Protein AF-A0A1X1QJI9-F1 (afdb_monomer_lite)

Foldseek 3Di:
DCDADPQSDGPLLVCLLVVVQVSNVVCVVVPNAQAATNQQDTSLLSNLQPLVSNLVVLVSVHDQQTATPVRHGSLNSSVVYPHVVSNVSVLVSQQPPPDPDDDPPGDPVVVVVVD

Sequence (115 aa):
MDETDLGGQTTLMQACFFNLQKMATILLEKGAHPLQDNDGRTALMFSFNYTDILVQLLRMKVNVKYKSKDGKTPLMVAFSCENPIAVYCLLAYGTIDISDEGDETSLLESRKQLD

Secondary structure (DSSP, 8-state):
---B-TT--BHHHHHHHTT-HHHHHHHHHTT----B-TTS-BHHHHTTT-HHHHHHHHHTT----PPPTT---HHHHHTTSS-HHHHHHHHHHHH----SS----SSSSTTTT--

Structure (mmCIF, N/CA/C/O backbone):
data_AF-A0A1X1QJI9-F1
#
_entry.id   AF-A0A1X1QJI9-F1
#
loop_
_atom_site.group_PDB
_atom_site.id
_atom_site.type_symbol
_atom_site.label_atom_id
_atom_site.label_alt_id
_atom_site.label_comp_id
_atom_site.label_asym_id
_atom_site.label_entity_id
_atom_site.label_seq_id
_atom_site.pdbx_PDB_ins_code
_atom_site.Cartn_x
_atom_site.Cartn_y
_atom_site.Cartn_z
_atom_site.occupancy
_atom_site.B_iso_or_equiv
_atom_site.auth_seq_id
_atom_site.auth_comp_id
_atom_site.auth_asym_id
_atom_site.auth_atom_id
_atom_site.pdbx_PDB_model_num
ATOM 1 N N . MET A 1 1 ? -16.756 6.262 4.512 1.00 72.19 1 MET A N 1
ATOM 2 C CA . MET A 1 1 ? -15.432 5.755 4.941 1.00 72.19 1 MET A CA 1
ATOM 3 C C . MET A 1 1 ? -14.452 5.690 3.781 1.00 72.19 1 MET A C 1
ATOM 5 O O . MET A 1 1 ? -13.269 5.887 4.007 1.00 72.19 1 MET A O 1
ATOM 9 N N . ASP A 1 2 ? -14.945 5.507 2.555 1.00 85.38 2 ASP A N 1
ATOM 10 C CA . ASP A 1 2 ? -14.125 5.519 1.340 1.00 85.38 2 ASP A CA 1
ATOM 11 C C . ASP A 1 2 ? -14.144 6.875 0.618 1.00 85.38 2 ASP A C 1
ATOM 13 O O . ASP A 1 2 ? -14.058 6.939 -0.604 1.00 85.38 2 ASP A O 1
ATOM 17 N N . GLU A 1 3 ? -14.304 7.970 1.366 1.00 91.44 3 GLU A N 1
ATOM 18 C CA . GLU A 1 3 ? -14.138 9.303 0.786 1.00 91.44 3 GLU A CA 1
ATOM 19 C C . GLU A 1 3 ? -12.681 9.493 0.369 1.00 91.44 3 GLU A C 1
ATOM 21 O O . GLU A 1 3 ? -11.758 9.009 1.034 1.00 91.44 3 GLU A O 1
ATOM 26 N N . THR A 1 4 ? -12.491 10.198 -0.741 1.00 95.25 4 THR A N 1
ATOM 27 C CA . THR A 1 4 ? -11.182 10.439 -1.334 1.00 95.25 4 THR A CA 1
ATOM 28 C C . THR A 1 4 ? -10.877 11.925 -1.408 1.00 95.25 4 THR A C 1
ATOM 30 O O . THR A 1 4 ? -11.779 12.741 -1.602 1.00 95.25 4 THR A O 1
ATOM 33 N N . ASP A 1 5 ? -9.598 12.277 -1.319 1.00 94.31 5 ASP A N 1
ATOM 34 C CA . ASP A 1 5 ? -9.136 13.628 -1.642 1.00 94.31 5 ASP A CA 1
ATOM 35 C C . 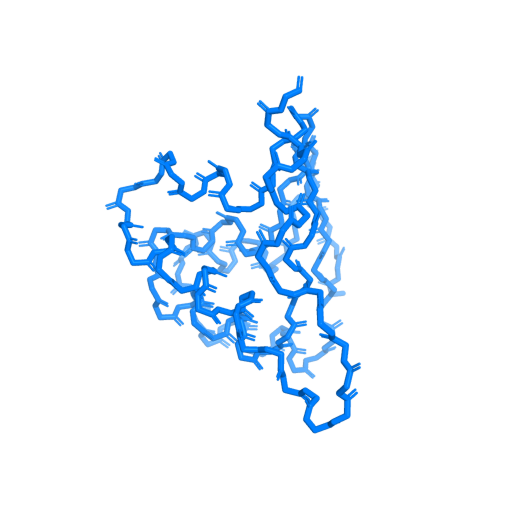ASP A 1 5 ? -9.123 13.898 -3.167 1.00 94.31 5 ASP A C 1
ATOM 37 O O . ASP A 1 5 ? -9.553 13.073 -3.977 1.00 94.31 5 ASP A O 1
ATOM 41 N N . LEU A 1 6 ? -8.607 15.065 -3.578 1.00 96.44 6 LEU A N 1
ATOM 42 C CA . LEU A 1 6 ? -8.466 15.440 -4.996 1.00 96.44 6 LEU A CA 1
ATOM 43 C C . LEU A 1 6 ? -7.548 14.494 -5.790 1.00 96.44 6 LEU A C 1
ATOM 45 O O . LEU A 1 6 ? -7.631 14.442 -7.018 1.00 96.44 6 LEU A O 1
ATOM 49 N N . GLY A 1 7 ? -6.671 13.761 -5.103 1.00 95.00 7 GLY A N 1
ATOM 50 C CA . GLY A 1 7 ? -5.797 12.738 -5.664 1.00 95.00 7 GLY A CA 1
ATOM 51 C C . GLY A 1 7 ? -6.426 11.345 -5.694 1.00 95.00 7 GLY A C 1
ATOM 52 O O . GLY A 1 7 ? -5.751 10.400 -6.096 1.00 95.00 7 GLY A O 1
ATOM 53 N N . GLY A 1 8 ? -7.686 11.186 -5.281 1.00 96.00 8 GLY A N 1
ATOM 54 C CA . GLY A 1 8 ? -8.330 9.877 -5.179 1.00 96.00 8 GLY A CA 1
ATOM 55 C C . GLY A 1 8 ? -7.860 9.065 -3.965 1.00 96.00 8 GLY A C 1
ATOM 56 O O . GLY A 1 8 ? -8.192 7.886 -3.856 1.00 96.00 8 GLY A O 1
ATOM 57 N N . GLN A 1 9 ? -7.087 9.653 -3.047 1.00 96.44 9 GLN A N 1
ATOM 58 C CA . GLN A 1 9 ? -6.543 8.912 -1.914 1.00 96.44 9 GLN A CA 1
ATOM 59 C C . GLN A 1 9 ? -7.578 8.775 -0.800 1.00 96.44 9 GLN A C 1
ATOM 61 O O . GLN A 1 9 ? -8.122 9.770 -0.321 1.00 96.44 9 GLN A O 1
ATOM 66 N N . THR A 1 10 ? -7.821 7.541 -0.359 1.00 96.19 10 THR A N 1
ATOM 67 C CA . THR A 1 10 ? -8.712 7.253 0.772 1.00 96.19 10 THR A CA 1
ATOM 68 C C . THR A 1 10 ? -8.007 7.459 2.111 1.00 96.19 10 THR A C 1
ATOM 70 O O . THR A 1 10 ? -6.776 7.438 2.209 1.00 96.19 10 THR A O 1
ATOM 73 N N . THR A 1 11 ? -8.781 7.547 3.195 1.00 96.31 11 THR A N 1
ATOM 74 C CA . THR A 1 11 ? -8.225 7.557 4.560 1.00 96.31 11 THR A CA 1
ATOM 75 C C . THR A 1 11 ? -7.365 6.319 4.849 1.00 96.31 11 THR A C 1
ATOM 77 O O . THR A 1 11 ? -6.364 6.418 5.558 1.00 96.31 11 THR A O 1
ATOM 80 N N . LEU A 1 12 ? -7.705 5.159 4.271 1.00 95.94 12 LEU A N 1
ATOM 81 C CA . LEU A 1 12 ? -6.910 3.938 4.415 1.00 95.94 12 LEU A CA 1
ATOM 82 C C . LEU A 1 12 ? -5.539 4.069 3.732 1.00 95.94 12 LEU A C 1
ATOM 84 O O . LEU A 1 12 ? -4.541 3.650 4.312 1.00 95.94 12 LEU A O 1
ATOM 88 N N . MET A 1 13 ? -5.463 4.687 2.549 1.00 96.44 13 MET A N 1
ATOM 89 C CA . MET A 1 13 ? -4.181 4.940 1.871 1.00 96.44 13 MET A CA 1
ATOM 90 C C . MET A 1 13 ? -3.290 5.873 2.686 1.00 96.44 13 MET A C 1
ATOM 92 O O . MET A 1 13 ? -2.118 5.561 2.889 1.00 96.44 13 MET A O 1
ATOM 96 N N . GLN A 1 14 ? -3.858 6.953 3.230 1.00 96.25 14 GLN A N 1
ATOM 97 C CA . GLN A 1 14 ? -3.123 7.870 4.106 1.00 96.25 14 GLN A CA 1
ATOM 98 C C . GLN A 1 14 ? -2.605 7.148 5.357 1.00 96.25 14 GLN A C 1
ATOM 100 O O . GLN A 1 14 ? -1.439 7.289 5.722 1.00 96.25 14 GLN A O 1
ATOM 105 N N . ALA A 1 15 ? -3.429 6.301 5.986 1.00 95.69 15 ALA A N 1
ATOM 106 C CA . ALA A 1 15 ? -2.989 5.493 7.121 1.00 95.69 15 ALA A CA 1
ATOM 107 C C . ALA A 1 15 ? -1.813 4.566 6.760 1.00 95.69 15 ALA A C 1
ATOM 109 O O . ALA A 1 15 ? -0.904 4.398 7.570 1.00 95.69 15 ALA A O 1
ATOM 110 N N . CYS A 1 16 ? -1.794 4.007 5.549 1.00 95.94 16 CYS A N 1
ATOM 111 C CA . CYS A 1 16 ? -0.692 3.175 5.062 1.00 95.94 16 CYS A CA 1
ATOM 112 C C . CYS A 1 16 ? 0.581 3.981 4.805 1.00 95.94 16 CYS A C 1
ATOM 114 O O . CYS A 1 16 ? 1.654 3.589 5.261 1.00 95.94 16 CYS A O 1
ATOM 116 N N . PHE A 1 17 ? 0.444 5.132 4.147 1.00 95.25 17 PHE A N 1
ATOM 117 C CA . PHE A 1 17 ? 1.551 6.029 3.832 1.00 95.25 17 PHE A CA 1
ATOM 118 C C . PHE A 1 17 ? 2.235 6.591 5.087 1.00 95.25 17 PHE A C 1
ATOM 120 O O . PHE A 1 17 ? 3.456 6.701 5.126 1.00 95.25 17 PHE A O 1
ATOM 127 N N . PHE A 1 18 ? 1.468 6.892 6.138 1.00 95.56 18 PHE A N 1
ATOM 128 C CA . PHE A 1 18 ? 1.994 7.392 7.414 1.00 95.56 18 PHE A CA 1
ATOM 129 C C . PHE A 1 18 ? 2.289 6.288 8.450 1.00 95.56 18 PHE A C 1
ATOM 131 O O . PHE A 1 18 ? 2.546 6.602 9.612 1.00 95.56 18 PHE A O 1
ATOM 138 N N . ASN A 1 19 ? 2.245 5.003 8.068 1.00 95.44 19 ASN A N 1
ATOM 139 C CA . ASN A 1 19 ? 2.458 3.849 8.960 1.00 95.44 19 ASN A CA 1
ATOM 140 C C . ASN A 1 19 ? 1.557 3.842 10.221 1.00 95.44 19 ASN A C 1
ATOM 142 O O . ASN A 1 19 ? 1.963 3.467 11.323 1.00 95.44 19 ASN A O 1
ATOM 146 N N . LEU A 1 20 ? 0.298 4.255 10.076 1.00 96.44 20 LEU A N 1
ATOM 147 C CA . LEU A 1 20 ? -0.694 4.307 11.150 1.00 96.44 20 LEU A CA 1
ATOM 148 C C . LEU A 1 20 ? -1.432 2.964 11.283 1.00 96.44 20 LEU A C 1
ATOM 150 O O . LEU A 1 20 ? -2.638 2.884 11.051 1.00 96.44 20 LEU A O 1
ATOM 154 N N . GLN A 1 21 ? -0.719 1.911 11.694 1.00 93.75 21 GLN A N 1
ATOM 155 C CA . GLN A 1 21 ? -1.232 0.528 11.799 1.00 93.75 21 GLN A CA 1
ATOM 156 C C . GLN A 1 21 ? -2.602 0.419 12.474 1.00 93.75 21 GLN A C 1
ATOM 158 O O . GLN A 1 21 ? -3.539 -0.125 11.898 1.00 93.75 21 GLN A O 1
ATOM 163 N N . LYS A 1 22 ? -2.749 1.003 13.672 1.00 95.25 22 LYS A N 1
ATOM 164 C CA . LYS A 1 22 ? -4.013 0.962 14.429 1.00 95.25 22 LYS A CA 1
ATOM 165 C C . LYS A 1 22 ? -5.168 1.609 13.666 1.00 95.25 22 LYS A C 1
ATOM 167 O O . LYS A 1 22 ? -6.285 1.106 13.706 1.00 95.25 22 LYS A O 1
ATOM 172 N N . MET A 1 23 ? -4.899 2.715 12.971 1.00 95.56 23 MET A N 1
ATOM 173 C CA . MET A 1 23 ? -5.906 3.390 12.156 1.00 95.56 23 MET A CA 1
ATOM 174 C C . MET A 1 23 ? -6.294 2.515 10.963 1.00 95.56 23 MET A C 1
ATOM 176 O O . MET A 1 23 ? -7.480 2.330 10.711 1.00 95.56 23 MET A O 1
ATOM 180 N N . ALA A 1 24 ? -5.314 1.919 10.277 1.00 94.44 24 ALA A N 1
ATOM 181 C CA . ALA A 1 24 ? -5.575 0.984 9.187 1.00 94.44 24 ALA A CA 1
ATOM 182 C C . ALA A 1 24 ? -6.414 -0.221 9.651 1.00 94.44 24 ALA A C 1
ATOM 184 O O . ALA A 1 24 ? -7.343 -0.604 8.944 1.00 94.44 24 ALA A O 1
ATOM 185 N N . THR A 1 25 ? -6.167 -0.761 10.856 1.00 92.81 25 THR A N 1
ATOM 186 C CA . THR A 1 25 ? -6.997 -1.831 11.445 1.00 92.81 25 THR A CA 1
ATOM 187 C C . THR A 1 25 ? -8.444 -1.390 11.574 1.00 92.81 25 THR A C 1
ATOM 189 O O . THR A 1 25 ? -9.332 -2.033 11.027 1.00 92.81 25 THR A O 1
ATOM 192 N N . ILE A 1 26 ? -8.672 -0.264 12.255 1.00 94.94 26 ILE A N 1
ATOM 193 C CA . ILE A 1 26 ? -10.016 0.243 12.544 1.00 94.94 26 ILE A CA 1
ATOM 194 C C . ILE A 1 26 ? -10.775 0.521 11.244 1.00 94.94 26 ILE A C 1
ATOM 196 O O . ILE A 1 26 ? -11.965 0.231 11.144 1.00 94.94 26 ILE A O 1
ATOM 200 N N . LEU A 1 27 ? -10.095 1.079 10.240 1.00 94.25 27 LEU A N 1
ATOM 201 C CA . LEU A 1 27 ? -10.689 1.341 8.933 1.00 94.25 27 LEU A CA 1
ATOM 202 C C . LEU A 1 27 ? -11.091 0.036 8.237 1.00 94.25 27 LEU A C 1
ATOM 204 O O . LEU A 1 27 ? -12.215 -0.071 7.763 1.00 94.25 27 LEU A O 1
ATOM 208 N N . LEU A 1 28 ? -10.232 -0.981 8.212 1.00 91.50 28 LEU A N 1
ATOM 209 C CA . LEU A 1 28 ? -10.572 -2.270 7.597 1.00 91.50 28 LEU A CA 1
ATOM 210 C C . LEU A 1 28 ? -11.701 -2.987 8.349 1.00 91.50 28 LEU A C 1
ATOM 212 O O . LEU A 1 28 ? -12.627 -3.486 7.716 1.00 91.50 28 LEU A O 1
ATOM 216 N N . GLU A 1 29 ? -11.680 -2.982 9.683 1.00 91.44 29 GLU A N 1
ATOM 217 C CA . GLU A 1 29 ? -12.739 -3.563 10.525 1.00 91.44 29 GLU A CA 1
ATOM 218 C C . GLU A 1 29 ? -14.099 -2.893 10.308 1.00 91.44 29 GLU A C 1
ATOM 220 O O . GLU A 1 29 ? -15.140 -3.541 10.398 1.00 91.44 29 GLU A O 1
ATOM 225 N N . LYS A 1 30 ? -14.105 -1.597 9.981 1.00 93.31 30 LYS A N 1
ATOM 226 C CA . LYS A 1 30 ? -15.324 -0.863 9.632 1.00 93.31 30 LYS A CA 1
ATOM 227 C C . LYS A 1 30 ? -15.757 -1.037 8.170 1.00 93.31 30 LYS A C 1
ATOM 229 O O . LYS A 1 30 ? -16.736 -0.411 7.766 1.00 93.31 30 LYS A O 1
ATOM 234 N N . GLY A 1 31 ? -15.044 -1.846 7.383 1.00 89.81 31 GLY A N 1
ATOM 235 C CA . GLY A 1 31 ? -15.366 -2.138 5.985 1.00 89.81 31 GLY A CA 1
ATOM 236 C C . GLY A 1 31 ? -14.754 -1.176 4.965 1.00 89.81 31 GLY A C 1
ATOM 237 O O . GLY A 1 31 ? -15.410 -0.859 3.978 1.00 89.81 31 GLY A O 1
ATOM 238 N N . ALA A 1 32 ? -13.537 -0.667 5.196 1.00 91.75 32 ALA A N 1
ATOM 239 C CA . ALA A 1 32 ? -12.867 0.201 4.224 1.00 91.75 32 ALA A CA 1
ATOM 240 C C . ALA A 1 32 ? -12.508 -0.601 2.979 1.00 91.75 32 ALA A C 1
ATOM 242 O O . ALA A 1 32 ? -11.866 -1.653 3.070 1.00 91.75 32 ALA A O 1
ATOM 243 N N . HIS A 1 33 ? -12.886 -0.086 1.816 1.00 87.31 33 HIS A N 1
ATOM 244 C CA . HIS A 1 33 ? -12.622 -0.761 0.559 1.00 87.31 33 HIS A CA 1
ATOM 245 C C . HIS A 1 33 ? -11.193 -0.452 0.083 1.00 87.31 33 HIS A C 1
ATOM 247 O O . HIS A 1 33 ? -10.743 0.698 0.147 1.00 87.31 33 HIS A O 1
ATOM 253 N N . PRO A 1 34 ? -10.455 -1.449 -0.437 1.00 83.31 34 PRO A N 1
ATOM 254 C CA . PRO A 1 34 ? -9.125 -1.246 -1.002 1.00 83.31 34 PRO A CA 1
ATOM 255 C C . PRO A 1 34 ? -9.234 -0.630 -2.409 1.00 83.31 34 PRO A C 1
ATOM 257 O O . PRO A 1 34 ? -8.963 -1.294 -3.409 1.00 83.31 34 PRO A O 1
ATOM 260 N N . LEU A 1 35 ? -9.682 0.627 -2.475 1.00 93.00 35 LEU A N 1
ATOM 261 C CA . LEU A 1 35 ? -9.829 1.406 -3.707 1.00 93.00 35 LEU A CA 1
ATOM 262 C C . LEU A 1 35 ? -8.470 1.756 -4.335 1.00 93.00 35 LEU A C 1
ATOM 264 O O . LEU A 1 35 ? -7.417 1.545 -3.726 1.00 93.00 35 LEU A O 1
ATOM 268 N N . GLN A 1 36 ? -8.511 2.302 -5.552 1.00 94.94 36 GLN A N 1
ATOM 269 C CA . GLN A 1 36 ? -7.360 2.862 -6.256 1.00 94.94 36 GLN A CA 1
ATOM 270 C C . GLN A 1 36 ? -7.401 4.395 -6.229 1.00 94.94 36 GLN A C 1
ATOM 272 O O . GLN A 1 36 ? -8.474 4.975 -6.379 1.00 94.94 36 GLN A O 1
ATOM 277 N N . ASP A 1 37 ? -6.242 5.030 -6.054 1.00 96.50 37 ASP A N 1
ATOM 278 C CA . ASP A 1 37 ? -6.084 6.476 -6.208 1.00 96.50 37 ASP A CA 1
ATOM 279 C C . ASP A 1 37 ? -6.064 6.882 -7.692 1.00 96.50 37 ASP A C 1
ATOM 281 O O . ASP A 1 37 ? -6.168 6.051 -8.605 1.00 96.50 37 ASP A O 1
ATOM 285 N N . ASN A 1 38 ? -5.875 8.175 -7.954 1.00 97.19 38 ASN A N 1
ATOM 286 C CA . ASN A 1 38 ? -5.754 8.686 -9.314 1.00 97.19 38 ASN A CA 1
ATOM 287 C C . ASN A 1 38 ? -4.49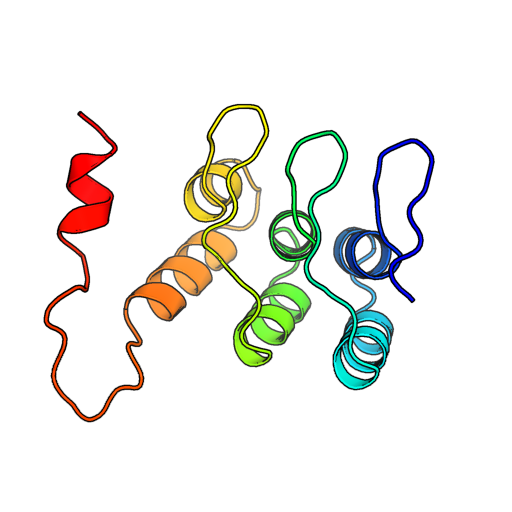9 8.191 -10.045 1.00 97.19 38 ASN A C 1
ATOM 289 O O . ASN A 1 38 ? -4.415 8.430 -11.239 1.00 97.19 38 ASN A O 1
ATOM 293 N N . ASP A 1 39 ? -3.557 7.498 -9.412 1.00 95.56 39 ASP A N 1
ATOM 294 C CA . ASP A 1 39 ? -2.416 6.842 -10.064 1.00 95.56 39 ASP A CA 1
ATOM 295 C C . ASP A 1 39 ? -2.636 5.324 -10.207 1.00 95.56 39 ASP A C 1
ATOM 297 O O . ASP A 1 39 ? -1.763 4.586 -10.675 1.00 95.56 39 ASP A O 1
ATOM 301 N N . GLY A 1 40 ? -3.815 4.825 -9.827 1.00 95.00 40 GLY A N 1
ATOM 302 C CA . GLY A 1 40 ? -4.132 3.401 -9.811 1.00 95.00 40 GLY A CA 1
ATOM 303 C C . GLY A 1 40 ? -3.502 2.648 -8.630 1.00 95.00 40 GLY A C 1
ATOM 304 O O . GLY A 1 40 ? -3.461 1.415 -8.638 1.00 95.00 40 GLY A O 1
ATOM 305 N N . ARG A 1 41 ? -2.974 3.339 -7.620 1.00 95.19 41 ARG A N 1
ATOM 306 C CA . ARG A 1 41 ? -2.339 2.721 -6.450 1.00 95.19 41 ARG A CA 1
ATOM 307 C C . ARG A 1 41 ? -3.358 2.419 -5.368 1.00 95.19 41 ARG A C 1
ATOM 309 O O . ARG A 1 41 ? -4.278 3.190 -5.130 1.00 95.19 41 ARG A O 1
ATOM 316 N N . THR A 1 42 ? -3.163 1.305 -4.678 1.00 95.56 42 THR A N 1
ATOM 317 C CA . THR A 1 42 ? -4.008 0.876 -3.558 1.00 95.56 42 THR A CA 1
ATOM 318 C C . THR A 1 42 ? -3.320 1.117 -2.224 1.00 95.56 42 THR A C 1
ATOM 320 O O . THR A 1 42 ? -2.104 1.293 -2.168 1.00 95.56 42 THR A O 1
ATOM 323 N N . ALA A 1 43 ? -4.072 1.029 -1.124 1.00 95.56 43 ALA A N 1
ATOM 324 C CA . ALA A 1 43 ? -3.525 1.100 0.234 1.00 95.56 43 ALA A CA 1
ATOM 325 C C . ALA A 1 43 ? -2.342 0.136 0.473 1.00 95.56 43 ALA A C 1
ATOM 327 O O . ALA A 1 43 ? -1.362 0.509 1.112 1.00 95.56 43 ALA A O 1
ATOM 328 N N . LEU A 1 44 ? -2.389 -1.064 -0.118 1.00 95.31 44 LEU A N 1
ATOM 329 C CA . LEU A 1 44 ? -1.291 -2.034 -0.090 1.00 95.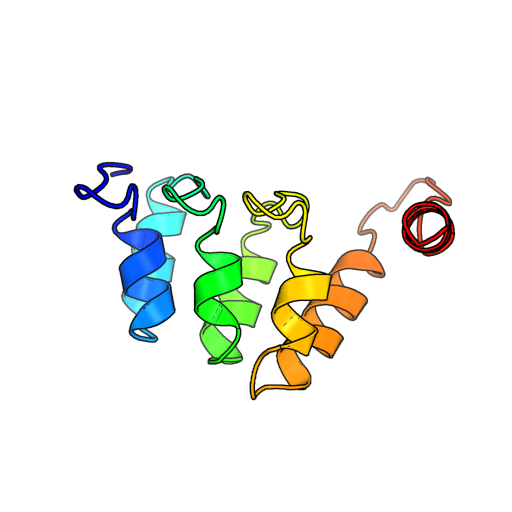31 44 LEU A CA 1
ATOM 330 C C . LEU A 1 44 ? -0.004 -1.491 -0.732 1.00 95.31 44 LEU A C 1
ATOM 332 O O . LEU A 1 44 ? 1.083 -1.699 -0.208 1.00 95.31 44 LEU A O 1
ATOM 336 N N . MET A 1 45 ? -0.107 -0.774 -1.854 1.00 95.19 45 MET A N 1
ATOM 337 C CA . MET A 1 45 ? 1.071 -0.200 -2.516 1.00 95.19 45 MET A CA 1
ATOM 338 C C . MET A 1 45 ? 1.695 0.940 -1.700 1.00 95.19 45 MET A C 1
ATOM 340 O O . MET A 1 45 ? 2.910 1.118 -1.725 1.00 95.19 45 MET A O 1
ATOM 344 N N . PHE A 1 46 ? 0.886 1.677 -0.933 1.00 95.56 46 PHE A N 1
ATOM 345 C CA . PHE A 1 46 ? 1.376 2.700 -0.004 1.00 95.56 46 PHE A CA 1
ATOM 346 C C . PHE A 1 46 ? 2.048 2.114 1.246 1.00 95.56 46 PHE A C 1
ATOM 348 O O . PHE A 1 46 ? 2.798 2.819 1.917 1.00 95.56 46 PHE A O 1
ATOM 355 N N . SER A 1 47 ? 1.818 0.836 1.566 1.00 95.25 47 SER A N 1
ATOM 356 C CA . SER A 1 47 ? 2.364 0.196 2.766 1.00 95.25 47 SER A CA 1
ATOM 357 C C . SER A 1 47 ? 3.729 -0.467 2.557 1.00 95.25 47 SER A C 1
ATOM 359 O O . SER A 1 47 ? 4.293 -0.985 3.515 1.00 95.25 47 SER A O 1
ATOM 361 N N . PHE A 1 48 ? 4.277 -0.512 1.336 1.00 94.75 48 PHE A N 1
ATOM 362 C CA . PHE A 1 48 ? 5.474 -1.318 1.047 1.00 94.75 48 PHE A CA 1
ATOM 363 C C . PHE A 1 48 ? 6.723 -0.900 1.813 1.00 94.75 48 PHE A C 1
ATOM 365 O O . PHE A 1 48 ? 7.521 -1.761 2.172 1.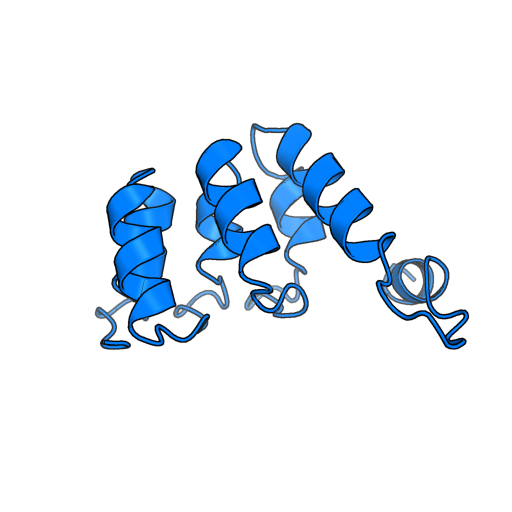00 94.75 48 PHE A O 1
ATOM 372 N N . ASN A 1 49 ? 6.859 0.374 2.171 1.00 92.69 49 ASN A N 1
ATOM 373 C CA . ASN A 1 49 ? 7.980 0.835 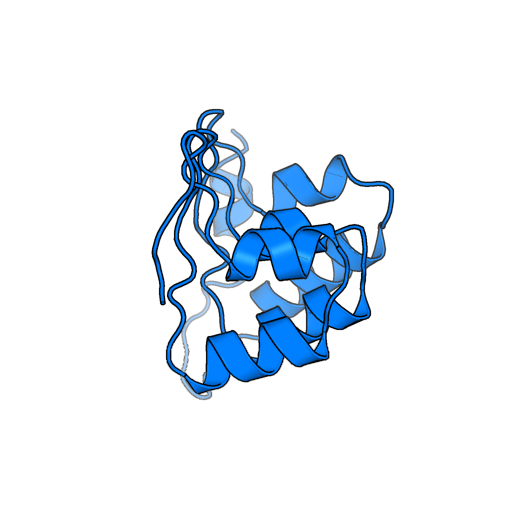2.992 1.00 92.69 49 ASN A CA 1
ATOM 374 C C . ASN A 1 49 ? 7.876 0.397 4.468 1.00 92.69 49 ASN A C 1
ATOM 376 O O . ASN A 1 49 ? 8.825 0.578 5.225 1.00 92.69 49 ASN A O 1
ATOM 380 N N . TYR A 1 50 ? 6.755 -0.206 4.882 1.00 94.19 50 TYR A N 1
ATOM 381 C CA . TYR A 1 50 ? 6.466 -0.545 6.273 1.00 94.19 50 TYR A CA 1
ATOM 382 C C . TYR A 1 50 ? 5.936 -1.981 6.397 1.00 94.19 50 TYR A C 1
ATOM 384 O O . TYR A 1 50 ? 4.751 -2.260 6.208 1.00 94.19 50 TYR A O 1
ATOM 392 N N . THR A 1 51 ? 6.826 -2.909 6.756 1.00 91.81 51 THR A N 1
ATOM 393 C CA . THR A 1 51 ? 6.532 -4.352 6.815 1.00 91.81 51 THR A CA 1
ATOM 394 C C . THR A 1 51 ? 5.323 -4.694 7.684 1.00 91.81 51 THR A C 1
ATOM 396 O O . THR A 1 51 ? 4.495 -5.504 7.281 1.00 91.81 51 THR A O 1
ATOM 399 N N . ASP A 1 52 ? 5.185 -4.075 8.853 1.00 91.75 52 ASP A N 1
ATOM 400 C CA . ASP A 1 52 ? 4.128 -4.424 9.804 1.00 91.75 52 ASP A CA 1
ATOM 401 C C . ASP A 1 52 ? 2.722 -4.132 9.254 1.00 91.75 52 ASP A C 1
ATOM 403 O O . ASP A 1 52 ? 1.848 -5.000 9.276 1.00 91.75 52 ASP A O 1
ATOM 407 N N . ILE A 1 53 ? 2.507 -2.928 8.707 1.00 94.38 53 ILE A N 1
ATOM 408 C CA . ILE A 1 53 ? 1.220 -2.548 8.107 1.00 94.38 53 ILE A CA 1
ATOM 409 C C . ILE A 1 53 ? 0.967 -3.306 6.800 1.00 94.38 53 ILE A C 1
ATOM 411 O O . ILE A 1 53 ? -0.172 -3.689 6.539 1.00 94.38 53 ILE A O 1
ATOM 415 N N . LEU A 1 54 ? 2.013 -3.617 6.024 1.00 94.25 54 LEU A N 1
ATOM 416 C CA . LEU A 1 54 ? 1.905 -4.498 4.861 1.00 94.25 54 LEU A CA 1
ATOM 417 C C . LEU A 1 54 ? 1.386 -5.885 5.258 1.00 94.25 54 LEU A C 1
ATOM 419 O O . LEU A 1 54 ? 0.393 -6.359 4.706 1.00 94.25 54 LEU A O 1
ATOM 423 N N . VAL A 1 55 ? 2.031 -6.535 6.229 1.00 91.75 55 VAL A N 1
ATOM 424 C CA . VAL A 1 55 ? 1.632 -7.864 6.713 1.00 91.75 55 VAL A CA 1
ATOM 425 C C . VAL A 1 55 ? 0.211 -7.826 7.265 1.00 91.75 55 VAL A C 1
ATOM 427 O O . VAL A 1 55 ? -0.572 -8.748 7.027 1.00 91.75 55 VAL A O 1
ATOM 430 N N . GLN A 1 56 ? -0.151 -6.756 7.968 1.00 90.81 56 GLN A N 1
ATOM 431 C CA . GLN A 1 56 ? -1.502 -6.565 8.471 1.00 90.81 56 GLN A CA 1
ATOM 432 C C . GLN A 1 56 ? -2.536 -6.488 7.336 1.00 90.81 56 GLN A C 1
ATOM 434 O O . GLN A 1 56 ? -3.538 -7.198 7.387 1.00 90.81 56 GLN A O 1
ATOM 439 N N . LEU A 1 57 ? -2.292 -5.685 6.298 1.00 91.88 57 LEU A N 1
ATOM 440 C CA . LEU A 1 57 ? -3.182 -5.586 5.134 1.00 91.88 57 LEU A CA 1
ATOM 441 C C . LEU A 1 57 ? -3.336 -6.933 4.421 1.00 91.88 57 LEU A C 1
ATOM 443 O O . LEU A 1 57 ? -4.454 -7.334 4.095 1.00 91.88 57 LEU A O 1
ATOM 447 N N . LEU A 1 58 ? -2.235 -7.662 4.230 1.00 90.62 58 LEU A N 1
ATOM 448 C CA . LEU A 1 58 ? -2.259 -8.994 3.620 1.00 90.62 58 LEU A CA 1
ATOM 449 C C . LEU A 1 58 ? -3.081 -9.990 4.454 1.00 90.62 58 LEU A C 1
ATOM 451 O O . LEU A 1 58 ? -3.894 -10.731 3.902 1.00 90.62 58 LEU A O 1
ATOM 455 N N . ARG A 1 59 ? -2.956 -9.968 5.789 1.00 88.56 59 ARG A N 1
ATOM 456 C CA . ARG A 1 59 ? -3.790 -10.789 6.692 1.00 88.56 59 ARG A CA 1
ATOM 457 C C . ARG A 1 59 ? -5.281 -10.479 6.569 1.00 88.56 59 ARG A C 1
ATOM 459 O O . ARG A 1 59 ? -6.095 -11.389 6.692 1.00 88.56 59 ARG A O 1
ATOM 466 N N . MET A 1 60 ? -5.627 -9.230 6.268 1.00 85.25 60 MET A N 1
ATOM 467 C CA . MET A 1 60 ? -7.005 -8.791 6.016 1.00 85.25 60 MET A CA 1
ATOM 468 C C . MET A 1 60 ? -7.511 -9.140 4.605 1.00 85.25 60 MET A C 1
ATOM 470 O O . MET A 1 60 ? -8.602 -8.725 4.226 1.00 85.25 60 MET A O 1
ATOM 474 N N . LYS A 1 61 ? -6.737 -9.910 3.830 1.00 82.88 61 LYS A N 1
ATOM 475 C CA . LYS A 1 61 ? -7.069 -10.382 2.479 1.00 82.88 61 LYS A CA 1
ATOM 476 C C . LYS A 1 61 ? -7.437 -9.270 1.491 1.00 82.88 61 LYS A C 1
ATOM 478 O O . LYS A 1 61 ? -8.329 -9.433 0.659 1.00 82.88 61 LYS A O 1
ATOM 483 N N . VAL A 1 62 ? -6.737 -8.136 1.563 1.00 83.88 62 VAL A N 1
ATOM 484 C CA . VAL A 1 62 ? -6.902 -7.066 0.569 1.00 83.88 62 VAL A CA 1
ATOM 485 C C . VAL A 1 62 ? -6.510 -7.557 -0.828 1.00 83.88 62 VAL A C 1
ATOM 487 O O . VAL A 1 62 ? -5.599 -8.366 -0.994 1.00 83.88 62 VAL A O 1
ATOM 490 N N . ASN A 1 63 ? -7.186 -7.048 -1.855 1.00 80.56 63 ASN A N 1
ATOM 491 C CA . ASN A 1 63 ? -6.923 -7.447 -3.233 1.00 80.56 63 ASN A CA 1
ATOM 492 C C . ASN A 1 63 ? -5.521 -6.994 -3.696 1.00 80.56 63 ASN A C 1
ATOM 494 O O . ASN A 1 63 ? -5.232 -5.798 -3.768 1.00 80.56 63 ASN A O 1
ATOM 498 N N . VAL A 1 64 ? -4.677 -7.962 -4.066 1.00 83.94 64 VAL A N 1
ATOM 499 C CA . VAL A 1 64 ? -3.297 -7.765 -4.547 1.00 83.94 64 VAL A CA 1
ATOM 500 C C . VAL A 1 64 ? -3.166 -7.768 -6.081 1.00 83.94 64 VAL A C 1
ATOM 502 O O . VAL A 1 64 ? -2.057 -7.834 -6.606 1.00 83.94 64 VAL A O 1
ATOM 505 N N . LYS A 1 65 ? -4.276 -7.732 -6.829 1.00 81.88 65 LYS A N 1
ATOM 506 C CA . LYS A 1 65 ? -4.278 -7.828 -8.304 1.00 81.88 65 LYS A CA 1
ATOM 507 C C . LYS A 1 65 ? -4.437 -6.484 -9.023 1.00 81.88 65 LYS A C 1
ATOM 509 O O . LYS A 1 65 ? -4.261 -6.430 -10.238 1.00 81.88 65 LYS A O 1
ATOM 514 N N . TYR A 1 66 ? -4.767 -5.409 -8.307 1.00 86.81 66 TYR A N 1
ATOM 515 C CA . TYR A 1 66 ? -4.955 -4.087 -8.910 1.00 86.81 66 TYR A CA 1
ATOM 516 C C . TYR A 1 66 ? -3.674 -3.570 -9.569 1.00 86.81 66 TYR A C 1
ATOM 518 O O . TYR A 1 66 ? -2.598 -3.624 -8.975 1.00 86.81 66 TYR A O 1
ATOM 526 N N . LYS A 1 67 ? -3.805 -3.052 -10.793 1.00 88.69 67 LYS A N 1
ATOM 527 C CA . LYS A 1 67 ? -2.700 -2.471 -11.562 1.00 88.69 67 LYS A CA 1
ATOM 528 C C . LYS A 1 67 ? -2.721 -0.950 -11.461 1.00 88.69 67 LYS A C 1
ATOM 530 O O . LYS A 1 67 ? -3.793 -0.359 -11.582 1.00 88.69 67 LYS A O 1
ATOM 535 N N . SER A 1 68 ? -1.553 -0.330 -11.290 1.00 89.38 68 SER A N 1
ATOM 536 C CA . SER A 1 68 ? -1.417 1.126 -11.400 1.00 89.38 68 SER A CA 1
ATOM 537 C C . SER A 1 68 ? -1.777 1.615 -12.808 1.00 89.38 68 SER A C 1
ATOM 539 O O . SER A 1 68 ? -1.921 0.812 -13.735 1.00 89.38 68 SER A O 1
ATOM 541 N N . LYS A 1 69 ? -1.880 2.933 -13.000 1.00 92.81 69 LYS A N 1
ATOM 542 C CA . LYS A 1 69 ? -2.099 3.528 -14.330 1.00 92.81 69 LYS A CA 1
ATOM 543 C C . LYS A 1 69 ? -1.024 3.155 -15.353 1.00 92.81 69 LYS A C 1
ATOM 545 O O . LYS A 1 69 ? -1.338 3.024 -16.529 1.00 92.81 69 LYS A O 1
ATOM 550 N N . ASP A 1 70 ? 0.200 2.896 -14.899 1.00 90.06 70 ASP A N 1
ATOM 551 C CA . ASP A 1 70 ? 1.301 2.402 -15.739 1.00 90.06 70 ASP A CA 1
ATOM 552 C C . ASP A 1 70 ? 1.215 0.889 -16.022 1.00 90.06 70 ASP A C 1
ATOM 554 O O . ASP A 1 70 ? 2.153 0.294 -16.549 1.00 90.06 70 ASP A O 1
ATOM 558 N N . GLY A 1 71 ? 0.137 0.220 -15.601 1.00 89.50 71 GLY A N 1
ATOM 559 C CA . GLY A 1 71 ? -0.049 -1.222 -15.755 1.00 89.50 71 GLY A CA 1
ATOM 560 C C . GLY A 1 71 ? 0.749 -2.082 -14.767 1.00 89.50 71 GLY A C 1
ATOM 561 O O . GLY A 1 71 ? 0.736 -3.309 -14.891 1.00 89.50 71 GLY A O 1
ATOM 562 N N . LYS A 1 72 ? 1.419 -1.483 -13.772 1.00 88.00 72 LYS A N 1
ATOM 563 C CA . LYS A 1 72 ? 2.265 -2.210 -12.811 1.00 88.00 72 LYS A CA 1
ATOM 564 C C . LYS A 1 72 ? 1.420 -2.910 -11.750 1.00 88.00 72 LYS A C 1
ATOM 566 O O . LYS A 1 72 ? 0.559 -2.292 -11.127 1.00 88.00 72 LYS A O 1
ATOM 571 N N . THR A 1 73 ? 1.692 -4.190 -11.507 1.00 89.69 73 THR A N 1
ATOM 572 C CA . THR A 1 73 ? 1.098 -4.945 -10.389 1.00 89.69 73 THR A CA 1
ATOM 573 C C . THR A 1 73 ? 1.700 -4.502 -9.048 1.00 89.69 73 THR A C 1
ATOM 575 O O . THR A 1 73 ? 2.783 -3.906 -9.037 1.00 89.69 73 THR A O 1
ATOM 578 N N . PRO A 1 74 ? 1.086 -4.828 -7.893 1.00 90.44 74 PRO A N 1
ATOM 579 C CA . PRO A 1 74 ? 1.669 -4.483 -6.597 1.00 90.44 74 PRO A CA 1
ATOM 580 C C . PRO A 1 74 ? 3.058 -5.109 -6.404 1.00 90.44 74 PRO A C 1
ATOM 582 O O . PRO A 1 74 ? 3.948 -4.461 -5.868 1.00 90.44 74 PRO A O 1
ATOM 585 N N . LEU A 1 75 ? 3.285 -6.320 -6.929 1.00 90.75 75 LEU A N 1
ATOM 586 C CA . LEU A 1 75 ? 4.603 -6.962 -6.914 1.00 90.75 75 LEU A CA 1
ATOM 587 C C . LEU A 1 75 ? 5.646 -6.171 -7.721 1.00 90.75 75 LEU A C 1
ATOM 589 O O . LEU A 1 75 ? 6.760 -5.976 -7.245 1.00 90.75 75 LEU A O 1
ATOM 593 N N . MET A 1 76 ? 5.287 -5.670 -8.908 1.00 88.56 76 MET A N 1
ATOM 594 C CA . MET A 1 76 ? 6.181 -4.827 -9.717 1.00 88.56 76 MET A CA 1
ATOM 595 C C . MET A 1 76 ? 6.516 -3.507 -9.013 1.00 88.56 76 MET A C 1
ATOM 597 O O . MET A 1 76 ? 7.657 -3.052 -9.061 1.00 88.56 76 MET A O 1
ATOM 601 N N . VAL A 1 77 ? 5.538 -2.901 -8.335 1.00 90.25 77 VAL A N 1
ATOM 602 C CA . VAL A 1 77 ? 5.760 -1.680 -7.548 1.00 90.25 77 VAL A CA 1
ATOM 603 C C . VAL A 1 77 ? 6.691 -1.960 -6.361 1.00 90.25 77 VAL A C 1
ATOM 605 O O . VAL A 1 77 ? 7.607 -1.176 -6.132 1.00 90.25 77 VAL A O 1
ATOM 608 N N . ALA A 1 78 ? 6.544 -3.097 -5.672 1.00 91.12 78 ALA A N 1
ATOM 609 C CA . ALA A 1 78 ? 7.376 -3.462 -4.521 1.00 91.12 78 ALA A CA 1
ATOM 610 C C . ALA A 1 78 ? 8.878 -3.580 -4.847 1.00 91.12 78 ALA A C 1
ATOM 612 O O . ALA A 1 78 ? 9.704 -3.239 -4.005 1.00 91.12 78 ALA A O 1
ATOM 613 N N . PHE A 1 79 ? 9.250 -3.984 -6.070 1.00 89.31 79 PHE A N 1
ATOM 614 C CA . PHE A 1 79 ? 10.656 -3.983 -6.514 1.00 89.31 79 PHE A CA 1
ATOM 615 C C . PHE A 1 79 ? 11.281 -2.583 -6.585 1.00 89.31 79 PHE A C 1
ATOM 617 O O . PHE A 1 79 ? 12.502 -2.457 -6.616 1.00 89.31 79 PHE A O 1
ATOM 624 N N . SER A 1 80 ? 10.452 -1.539 -6.630 1.00 87.56 80 SER A N 1
ATOM 625 C CA . SER A 1 80 ? 10.886 -0.138 -6.685 1.00 87.56 80 SER A CA 1
ATOM 626 C C . SER A 1 80 ? 11.038 0.484 -5.290 1.00 87.56 80 SER A C 1
ATOM 628 O O . SER A 1 80 ? 11.398 1.654 -5.184 1.00 87.56 80 SER A O 1
ATOM 630 N N . CYS A 1 81 ? 10.705 -0.258 -4.229 1.00 85.81 81 CYS A N 1
ATOM 631 C CA . CYS A 1 81 ? 10.703 0.223 -2.851 1.00 85.81 81 CYS A CA 1
ATOM 632 C C . CYS A 1 81 ? 11.999 -0.150 -2.118 1.00 85.81 81 CYS A C 1
ATOM 634 O O . CYS A 1 81 ? 12.683 -1.108 -2.468 1.00 85.81 81 CYS A O 1
ATOM 636 N N . GLU A 1 82 ? 12.299 0.559 -1.030 1.00 84.44 82 GLU A N 1
ATOM 637 C CA . GLU A 1 82 ? 13.496 0.316 -0.204 1.00 84.44 82 GLU A CA 1
ATOM 638 C C . GLU A 1 82 ? 13.372 -0.920 0.704 1.00 84.44 82 GLU A C 1
ATOM 640 O O . GLU A 1 82 ? 14.311 -1.292 1.406 1.00 84.44 82 GLU A O 1
ATOM 645 N N . ASN A 1 83 ? 12.209 -1.573 0.699 1.00 87.44 83 ASN A N 1
ATOM 646 C CA . ASN A 1 83 ? 11.906 -2.699 1.564 1.00 87.44 83 ASN A CA 1
ATOM 647 C C . ASN A 1 83 ? 11.824 -4.015 0.770 1.00 87.44 83 ASN A C 1
ATOM 649 O O . ASN A 1 83 ? 10.750 -4.363 0.268 1.00 87.44 83 ASN A O 1
ATOM 653 N N . PRO A 1 84 ? 12.908 -4.811 0.699 1.00 89.56 84 PRO A N 1
ATOM 654 C CA . PRO A 1 84 ? 12.882 -6.099 0.006 1.00 89.56 84 PRO A CA 1
ATOM 655 C C . PRO A 1 84 ? 11.910 -7.097 0.652 1.00 89.56 84 PRO A C 1
ATOM 657 O O . PRO A 1 84 ? 11.426 -8.003 -0.025 1.00 89.56 84 PRO A O 1
ATOM 660 N N . ILE A 1 85 ? 11.564 -6.919 1.937 1.00 90.88 85 ILE A N 1
ATOM 661 C CA . ILE A 1 85 ? 10.567 -7.750 2.629 1.00 90.88 85 ILE A CA 1
ATOM 662 C C . ILE A 1 85 ? 9.203 -7.626 1.950 1.00 90.88 85 ILE A C 1
ATOM 664 O O . ILE A 1 85 ? 8.467 -8.607 1.903 1.00 90.88 85 ILE A O 1
ATOM 668 N N . ALA A 1 86 ? 8.885 -6.479 1.342 1.00 91.94 86 ALA A N 1
ATOM 669 C CA . ALA A 1 86 ? 7.628 -6.312 0.625 1.00 91.94 86 ALA A CA 1
ATOM 670 C C . ALA A 1 86 ? 7.480 -7.304 -0.537 1.00 91.94 86 ALA A C 1
ATOM 672 O O . ALA A 1 86 ? 6.424 -7.919 -0.694 1.00 91.94 86 ALA A O 1
ATOM 673 N N . VAL A 1 87 ? 8.559 -7.531 -1.293 1.00 91.44 87 VAL A N 1
ATOM 674 C CA . VAL A 1 87 ? 8.602 -8.533 -2.367 1.00 91.44 87 VAL A CA 1
ATOM 675 C C . VAL A 1 87 ? 8.391 -9.935 -1.793 1.00 91.44 87 VAL A C 1
ATOM 677 O O . VAL A 1 87 ? 7.534 -10.669 -2.282 1.00 91.44 87 VAL A O 1
ATOM 680 N N . TYR A 1 88 ? 9.108 -10.292 -0.721 1.00 90.75 88 TYR A N 1
ATOM 681 C CA . TYR A 1 88 ? 8.957 -11.601 -0.076 1.00 90.75 88 TYR A CA 1
ATOM 682 C C . TYR A 1 88 ? 7.538 -11.832 0.456 1.00 90.75 88 TYR A C 1
ATOM 684 O O . TYR A 1 88 ? 6.978 -12.902 0.232 1.00 90.75 88 TYR A O 1
ATOM 692 N N . CYS A 1 89 ? 6.931 -10.840 1.112 1.00 90.50 89 CYS A N 1
ATOM 693 C CA . CYS A 1 89 ? 5.566 -10.933 1.623 1.00 90.50 89 CYS A CA 1
ATOM 694 C C . CYS A 1 89 ? 4.545 -11.133 0.501 1.00 90.50 89 CYS A C 1
ATOM 696 O O . CYS A 1 89 ? 3.651 -11.961 0.649 1.00 90.50 89 CYS A O 1
ATOM 698 N N . LEU A 1 90 ? 4.674 -10.415 -0.618 1.00 88.81 90 LEU A N 1
ATOM 699 C CA . LEU A 1 90 ? 3.763 -10.561 -1.756 1.00 88.81 90 LEU A CA 1
ATOM 700 C C . LEU A 1 90 ? 3.934 -11.901 -2.475 1.00 88.81 90 LEU A C 1
ATOM 702 O O . LEU A 1 90 ? 2.935 -12.516 -2.844 1.00 88.81 90 LEU A O 1
ATOM 706 N N . LEU A 1 91 ? 5.175 -12.368 -2.649 1.00 87.38 91 LEU A N 1
ATOM 707 C CA . LEU A 1 91 ? 5.447 -13.693 -3.209 1.00 87.38 91 LEU A CA 1
ATOM 708 C C . LEU A 1 91 ? 4.866 -14.784 -2.309 1.00 87.38 91 LEU A C 1
ATOM 710 O O . LEU A 1 91 ? 4.110 -15.618 -2.792 1.00 87.38 91 LEU A O 1
ATOM 714 N N . ALA A 1 92 ? 5.141 -14.721 -1.003 1.00 85.75 92 ALA A N 1
ATOM 715 C CA . ALA A 1 92 ? 4.596 -15.655 -0.024 1.00 85.75 92 ALA A CA 1
ATOM 716 C C . ALA A 1 92 ? 3.061 -15.649 -0.039 1.00 85.75 92 ALA A C 1
ATOM 718 O O . ALA A 1 92 ? 2.437 -16.707 -0.066 1.00 85.75 92 ALA A O 1
ATOM 719 N N . TYR A 1 93 ? 2.449 -14.465 -0.092 1.00 82.44 93 TYR A N 1
ATOM 720 C CA . TYR A 1 93 ? 0.998 -14.316 -0.153 1.00 82.44 93 TYR A CA 1
ATOM 721 C C . TYR A 1 93 ? 0.390 -14.926 -1.425 1.00 82.44 93 TYR A C 1
ATOM 723 O O . TYR A 1 93 ? -0.662 -15.547 -1.350 1.00 82.44 93 TYR A O 1
ATOM 731 N N . GLY A 1 94 ? 1.056 -14.798 -2.579 1.00 65.31 94 GLY A N 1
ATOM 732 C CA . GLY A 1 94 ? 0.624 -15.421 -3.837 1.00 65.31 94 GLY A CA 1
ATOM 733 C C . GLY A 1 94 ? 0.905 -16.928 -3.937 1.00 65.31 94 GLY A C 1
ATOM 734 O O . GLY A 1 94 ? 0.269 -17.610 -4.735 1.00 65.31 94 GLY A O 1
ATOM 735 N N . THR A 1 95 ? 1.846 -17.454 -3.147 1.00 55.22 95 THR A N 1
ATOM 736 C CA . THR A 1 95 ? 2.139 -18.899 -3.063 1.00 55.22 95 THR A CA 1
ATOM 737 C C . THR A 1 95 ? 1.288 -19.638 -2.036 1.00 55.22 95 THR A C 1
ATOM 739 O O . THR A 1 95 ? 1.163 -20.855 -2.118 1.00 55.22 95 THR A O 1
ATOM 742 N N . ILE A 1 96 ? 0.714 -18.926 -1.064 1.00 49.53 96 ILE A N 1
ATOM 743 C CA . ILE A 1 96 ? -0.188 -19.499 -0.064 1.00 49.53 96 ILE A CA 1
ATOM 744 C C . ILE A 1 96 ? -1.605 -19.425 -0.638 1.00 49.53 96 ILE A C 1
ATOM 746 O O . ILE A 1 96 ? -2.409 -18.564 -0.281 1.00 49.53 96 ILE A O 1
ATOM 750 N N . ASP A 1 97 ? -1.893 -20.331 -1.568 1.00 45.34 97 ASP A N 1
ATOM 751 C CA . ASP A 1 97 ? -3.266 -20.697 -1.887 1.00 45.34 97 ASP A CA 1
ATOM 752 C C . ASP A 1 97 ? -3.804 -21.512 -0.701 1.00 45.34 97 ASP A C 1
ATOM 754 O O . ASP A 1 97 ? -3.481 -22.681 -0.514 1.00 45.34 97 ASP A O 1
ATOM 758 N N . ILE A 1 98 ? -4.551 -20.856 0.187 1.00 42.91 98 ILE A N 1
ATOM 759 C CA . ILE A 1 98 ? -5.336 -21.508 1.248 1.00 42.91 98 ILE A CA 1
ATOM 760 C C . ILE A 1 98 ? -6.655 -22.044 0.675 1.00 42.91 98 ILE A C 1
ATOM 762 O O . ILE A 1 98 ? -7.732 -21.761 1.203 1.00 42.91 98 ILE A O 1
ATOM 766 N N . SER A 1 99 ? -6.549 -22.825 -0.395 1.00 37.75 99 SER A N 1
ATOM 767 C CA . SER A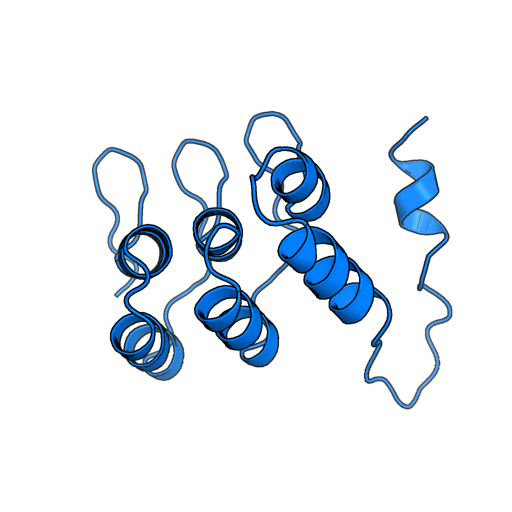 1 99 ? -7.499 -23.877 -0.729 1.00 37.75 99 SER A CA 1
ATOM 768 C C . SER A 1 99 ? -6.745 -25.207 -0.576 1.00 37.75 99 SER A C 1
ATOM 770 O O . SER A 1 99 ? -5.914 -25.607 -1.381 1.00 37.75 99 SER A O 1
ATOM 772 N N . ASP A 1 100 ? -6.904 -25.886 0.562 1.00 46.72 100 ASP A N 1
ATOM 773 C CA . ASP A 1 100 ? -7.691 -27.122 0.496 1.00 46.72 100 ASP A CA 1
ATOM 774 C C . ASP A 1 100 ? -8.689 -27.068 -0.670 1.00 46.72 100 ASP A C 1
ATOM 776 O O . ASP A 1 100 ? -9.621 -26.270 -0.654 1.00 46.72 100 ASP A O 1
ATOM 780 N N . GLU A 1 101 ? -8.427 -27.909 -1.673 1.00 46.22 101 GLU A N 1
ATOM 781 C CA . GLU A 1 101 ? -9.120 -28.038 -2.964 1.00 46.22 101 GLU A CA 1
ATOM 782 C C . GLU A 1 101 ? -8.594 -27.167 -4.125 1.00 46.22 101 GLU A C 1
ATOM 784 O O . GLU A 1 101 ? -9.284 -26.326 -4.682 1.00 46.22 101 GLU A O 1
ATOM 789 N N . GLY A 1 102 ? -7.405 -27.527 -4.617 1.00 48.78 102 GLY A N 1
ATOM 790 C CA . GLY A 1 102 ? -7.353 -28.099 -5.968 1.00 48.78 102 GLY A CA 1
ATOM 791 C C . GLY A 1 102 ? -7.191 -27.174 -7.175 1.00 48.78 102 GLY A C 1
ATOM 792 O O . GLY A 1 102 ? -7.443 -27.653 -8.276 1.00 48.78 102 GLY A O 1
ATOM 793 N N . ASP A 1 103 ? -6.713 -25.940 -7.029 1.00 43.84 103 ASP A N 1
ATOM 794 C CA . ASP A 1 103 ? -6.348 -25.119 -8.191 1.00 43.84 103 ASP A CA 1
ATOM 795 C C . ASP A 1 103 ? -4.820 -24.970 -8.319 1.00 43.84 103 ASP A C 1
ATOM 797 O O . ASP A 1 103 ? -4.170 -24.168 -7.653 1.00 43.84 103 ASP A O 1
ATOM 801 N N . GLU A 1 104 ? -4.225 -25.745 -9.235 1.00 46.66 104 GLU A N 1
ATOM 802 C CA . GLU A 1 104 ? -2.815 -25.683 -9.667 1.00 46.66 104 GLU A CA 1
ATOM 803 C C . GLU A 1 104 ? -2.474 -24.376 -10.423 1.00 46.66 104 GLU A C 1
ATOM 805 O O . GLU A 1 104 ? -1.818 -24.375 -11.466 1.00 46.66 104 GLU A O 1
ATOM 810 N N . THR A 1 105 ? -2.904 -23.223 -9.916 1.00 46.94 105 THR A N 1
ATOM 811 C CA . THR A 1 105 ? -2.676 -21.911 -10.541 1.00 46.94 105 THR A CA 1
ATOM 812 C C . THR A 1 105 ? -1.761 -21.032 -9.698 1.00 46.94 105 THR A C 1
ATOM 814 O O . THR A 1 105 ? -1.927 -19.818 -9.600 1.00 46.94 105 THR A O 1
ATOM 817 N N . SER A 1 106 ? -0.725 -21.641 -9.119 1.00 55.03 106 SER A N 1
ATOM 818 C CA . SER A 1 106 ? 0.378 -20.923 -8.486 1.00 55.03 106 SER A CA 1
ATOM 819 C C . SER A 1 106 ? 1.630 -20.986 -9.370 1.00 55.03 106 SER A C 1
ATOM 821 O O . SER A 1 106 ? 2.056 -22.048 -9.814 1.00 55.03 106 SER A O 1
ATOM 823 N N . LEU A 1 107 ? 2.223 -19.814 -9.621 1.00 46.53 107 LEU A N 1
ATOM 824 C CA . LEU A 1 107 ? 3.525 -19.538 -10.259 1.00 46.53 107 LEU A CA 1
ATOM 825 C C . LEU A 1 107 ? 3.640 -19.498 -11.798 1.00 46.53 107 LEU A C 1
ATOM 827 O O . LEU A 1 107 ? 4.489 -18.740 -12.275 1.00 46.53 107 LEU A O 1
ATOM 831 N N . LEU A 1 108 ? 2.830 -20.200 -12.602 1.00 43.91 108 LEU A N 1
ATOM 832 C CA . LEU A 1 108 ? 3.043 -20.187 -14.068 1.00 43.91 108 LEU A CA 1
ATOM 833 C C . LEU A 1 108 ? 2.437 -18.966 -14.792 1.00 43.91 108 LEU A C 1
ATOM 835 O O . LEU A 1 108 ? 2.970 -18.533 -15.814 1.00 43.91 108 LEU A O 1
ATOM 839 N N . GLU A 1 109 ? 1.365 -18.360 -14.273 1.00 44.38 109 GLU A N 1
ATOM 840 C CA . GLU A 1 109 ? 0.707 -17.236 -14.964 1.00 44.38 109 GLU A CA 1
ATOM 841 C C . GLU A 1 109 ? 1.436 -15.897 -14.814 1.00 44.38 109 GLU A C 1
ATOM 843 O O . GLU A 1 109 ? 1.445 -15.098 -15.752 1.00 44.38 109 GLU A O 1
ATOM 848 N N . SER A 1 110 ? 2.138 -15.665 -13.701 1.00 42.88 110 SER A N 1
ATOM 849 C CA . SER A 1 110 ? 2.955 -14.454 -13.516 1.00 42.88 110 SER A CA 1
ATOM 850 C C . SER A 1 110 ? 4.073 -14.346 -14.559 1.00 42.88 110 SER A C 1
ATOM 852 O O . SER A 1 110 ? 4.518 -13.248 -14.882 1.00 42.88 110 SER A O 1
ATOM 854 N N . ARG A 1 111 ? 4.508 -15.487 -15.111 1.00 40.34 111 ARG A N 1
ATOM 855 C CA . ARG A 1 111 ? 5.564 -15.572 -16.124 1.00 40.34 111 ARG A CA 1
ATOM 856 C C . ARG A 1 111 ? 5.056 -15.290 -17.544 1.00 40.34 111 ARG A C 1
ATOM 858 O O . ARG A 1 111 ? 5.858 -14.923 -18.386 1.00 40.34 111 ARG A O 1
ATOM 865 N N . LYS A 1 112 ? 3.741 -15.385 -17.794 1.00 41.94 112 LYS A N 1
ATOM 866 C CA . LYS A 1 112 ? 3.118 -15.072 -19.097 1.00 41.94 112 LYS A CA 1
ATOM 867 C C . LYS A 1 112 ? 2.810 -13.586 -19.317 1.00 41.94 112 LYS A C 1
ATOM 869 O O . LYS A 1 112 ? 2.448 -13.224 -20.424 1.00 41.94 112 LYS A O 1
ATOM 874 N N . GLN A 1 113 ? 2.911 -12.735 -18.292 1.00 41.28 113 GLN A N 1
ATOM 875 C CA . GLN A 1 113 ? 2.736 -11.276 -18.442 1.00 41.28 113 GLN A CA 1
ATOM 876 C C . GLN A 1 113 ? 4.069 -10.514 -18.550 1.00 41.28 113 GLN A C 1
ATOM 878 O O . GLN A 1 113 ? 4.074 -9.288 -18.457 1.00 41.28 113 GLN A O 1
ATOM 883 N N . LEU A 1 114 ? 5.188 -11.233 -18.688 1.00 41.22 114 LEU A N 1
ATOM 884 C CA . LEU A 1 114 ? 6.536 -10.674 -18.842 1.00 41.22 114 LEU A CA 1
ATOM 885 C C . LEU A 1 114 ? 7.133 -10.891 -20.247 1.00 41.22 114 LEU A C 1
ATOM 887 O O . LEU A 1 114 ? 8.249 -10.434 -20.477 1.00 41.22 114 LEU A O 1
ATOM 891 N N . ASP A 1 115 ? 6.380 -11.518 -21.156 1.00 37.75 115 ASP A N 1
ATOM 892 C CA . ASP A 1 115 ? 6.650 -11.597 -22.600 1.00 37.75 115 ASP A CA 1
ATOM 893 C C . ASP A 1 115 ? 5.592 -10.777 -23.359 1.00 37.75 115 ASP A C 1
ATOM 895 O O . ASP A 1 115 ? 5.943 -10.158 -24.390 1.00 37.75 115 ASP A O 1
#

Radius of gyration: 14.24 Å; chains: 1; bounding box: 29×44×37 Å

pLDDT: mean 82.73, std 18.55, range [37.75, 97.19]